Protein AF-A0AA37TLF1-F1 (afdb_monomer)

Secondary structure (DSSP,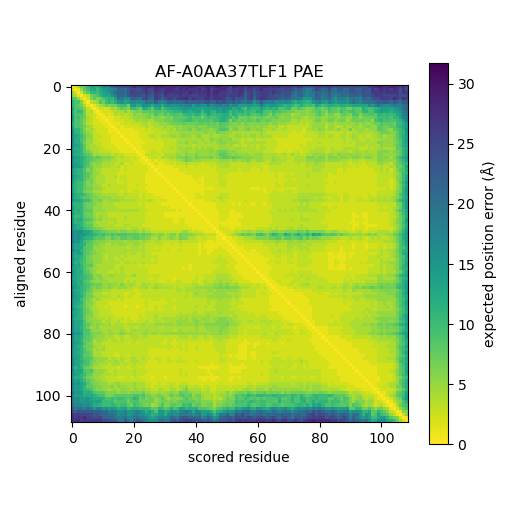 8-state):
---SSHHHHHHHHHHHHHHHHHSTTHHHHHHHHHHHTT-HHHHHHHTSSSPPPP--HHHHHHHS-HHHHHHHHHHHT--HHHHHHHHHHHHHHHHHHT-TTSS-PPPP-

pLDDT: mean 85.77, std 12.33, range [37.69, 96.69]

Organism: NCBI:txid374432

Structure (mmCIF, N/CA/C/O backbone):
data_AF-A0AA37TLF1-F1
#
_entry.id   AF-A0AA37TLF1-F1
#
loop_
_atom_site.group_PDB
_atom_site.id
_atom_site.type_symbol
_atom_site.label_atom_id
_atom_site.label_alt_id
_atom_site.label_comp_id
_atom_site.label_asym_id
_atom_site.label_entity_id
_atom_site.label_seq_id
_atom_site.pdbx_PDB_ins_code
_atom_site.Cartn_x
_atom_site.Cartn_y
_atom_site.Cartn_z
_atom_site.occupancy
_atom_site.B_iso_or_equiv
_atom_site.auth_seq_id
_atom_site.auth_comp_id
_atom_site.auth_asym_id
_atom_site.auth_atom_id
_atom_site.pdbx_PDB_model_num
ATOM 1 N N . MET A 1 1 ? -17.705 20.314 -18.335 1.00 50.97 1 MET A N 1
ATOM 2 C CA . MET A 1 1 ? -18.505 19.136 -17.933 1.00 50.97 1 MET A CA 1
ATOM 3 C C . MET A 1 1 ? -17.550 18.005 -17.561 1.00 50.97 1 MET A C 1
ATOM 5 O O . MET A 1 1 ? -17.193 17.244 -18.440 1.00 50.97 1 MET A O 1
ATOM 9 N N . SER A 1 2 ? -17.088 17.971 -16.305 1.00 54.91 2 SER A N 1
ATOM 10 C CA . SER A 1 2 ? -16.470 16.812 -15.624 1.00 54.91 2 SER A CA 1
ATOM 11 C C . SER A 1 2 ? -16.388 17.159 -14.134 1.00 54.91 2 SER A C 1
ATOM 13 O O . SER A 1 2 ? -15.355 17.587 -13.639 1.00 54.91 2 SER A O 1
ATOM 15 N N . LEU A 1 3 ? -17.528 17.098 -13.441 1.00 59.59 3 LEU A N 1
ATOM 16 C CA . LEU A 1 3 ? -17.631 17.333 -11.989 1.00 59.59 3 LEU A CA 1
ATOM 17 C C . LEU A 1 3 ? -18.096 16.076 -11.232 1.00 59.59 3 LEU A C 1
ATOM 19 O O . LEU A 1 3 ? -18.430 16.156 -10.056 1.00 59.59 3 LEU A O 1
ATOM 23 N N . LEU A 1 4 ? -18.113 14.916 -11.900 1.00 55.03 4 LEU A N 1
ATOM 24 C CA . LEU A 1 4 ? -18.566 13.641 -11.331 1.00 55.03 4 LEU A CA 1
ATOM 25 C C . LEU A 1 4 ? -17.438 12.604 -11.140 1.00 55.03 4 LEU A C 1
ATOM 27 O O . LEU A 1 4 ? -17.697 11.565 -10.550 1.00 55.03 4 LEU A O 1
ATOM 31 N N . ASN A 1 5 ? -16.186 12.913 -11.520 1.00 54.88 5 ASN A N 1
ATOM 32 C CA . ASN A 1 5 ? -15.000 12.074 -11.237 1.00 54.88 5 ASN A CA 1
ATOM 33 C C . ASN A 1 5 ? -14.087 12.621 -10.120 1.00 54.88 5 ASN A C 1
ATOM 35 O O . ASN A 1 5 ? -13.033 12.060 -9.836 1.00 54.88 5 ASN A O 1
ATOM 39 N N . SER A 1 6 ? -14.487 13.697 -9.442 1.00 64.56 6 SER A N 1
ATOM 40 C CA . SER A 1 6 ? -13.610 14.454 -8.541 1.00 64.56 6 SER A CA 1
ATOM 41 C C . SER A 1 6 ? -13.228 13.682 -7.272 1.00 64.56 6 SER A C 1
ATOM 43 O O . SER A 1 6 ? -12.095 13.766 -6.818 1.00 64.56 6 SER A O 1
ATOM 45 N N . LEU A 1 7 ? -14.159 12.927 -6.681 1.00 64.19 7 LEU A N 1
ATOM 46 C CA . LEU A 1 7 ? -13.958 12.325 -5.354 1.00 64.19 7 LEU A CA 1
ATOM 47 C C . LEU A 1 7 ? -13.003 11.125 -5.378 1.00 64.19 7 LEU A C 1
ATOM 49 O O . LEU A 1 7 ? -12.161 11.004 -4.491 1.00 64.19 7 LEU A O 1
ATOM 53 N N . GLY A 1 8 ? -13.086 10.285 -6.414 1.00 66.94 8 GLY A N 1
ATOM 54 C CA . GLY A 1 8 ? -12.165 9.162 -6.596 1.00 66.94 8 GLY A CA 1
ATOM 55 C C . GLY A 1 8 ? -10.732 9.652 -6.790 1.00 66.94 8 GLY A C 1
ATOM 56 O O . GLY A 1 8 ? -9.843 9.270 -6.041 1.00 66.94 8 GLY A O 1
ATOM 57 N N . GLU A 1 9 ? -10.507 10.583 -7.718 1.00 73.06 9 GLU A N 1
ATOM 58 C CA . GLU A 1 9 ? -9.164 11.113 -7.984 1.00 73.06 9 GLU A CA 1
ATOM 59 C C . GLU A 1 9 ? -8.546 11.857 -6.794 1.00 73.06 9 GLU A C 1
ATOM 61 O O . GLU A 1 9 ? -7.335 11.775 -6.580 1.00 73.06 9 GLU A O 1
ATOM 66 N N . ILE A 1 10 ? -9.352 12.580 -6.010 1.00 78.31 10 ILE A N 1
ATOM 67 C CA . ILE A 1 10 ? -8.868 13.250 -4.796 1.00 78.31 10 ILE A CA 1
ATOM 68 C C . ILE A 1 10 ? -8.415 12.210 -3.767 1.00 78.31 10 ILE A C 1
ATOM 70 O O . ILE A 1 10 ? -7.332 12.358 -3.200 1.00 78.31 10 ILE A O 1
ATOM 74 N N . ALA A 1 11 ? -9.191 11.142 -3.567 1.00 77.31 11 ALA A N 1
ATOM 75 C CA . ALA A 1 11 ? -8.814 10.062 -2.662 1.00 77.31 11 ALA A CA 1
ATOM 76 C C . ALA A 1 11 ? -7.527 9.354 -3.122 1.00 77.31 11 ALA A C 1
ATOM 78 O O . ALA A 1 11 ? -6.639 9.116 -2.304 1.00 77.31 11 ALA A O 1
ATOM 79 N N . LEU A 1 12 ? -7.379 9.100 -4.429 1.00 77.25 12 LEU A N 1
ATOM 80 C CA . LEU A 1 12 ? -6.170 8.503 -5.012 1.00 77.25 12 LEU A CA 1
ATOM 81 C C . LEU A 1 12 ? -4.927 9.377 -4.785 1.00 77.25 12 LEU A C 1
ATOM 83 O O . LEU A 1 12 ? -3.878 8.877 -4.386 1.00 77.25 12 LEU A O 1
ATOM 87 N N . LYS A 1 13 ? -5.045 10.694 -4.989 1.00 81.94 13 LYS A N 1
ATOM 88 C CA . LYS A 1 13 ? -3.936 11.643 -4.784 1.00 81.94 13 LYS A CA 1
ATOM 89 C C . LYS A 1 13 ? -3.580 11.825 -3.307 1.00 81.94 13 LYS A C 1
ATOM 91 O O . LYS A 1 13 ? -2.419 12.063 -2.991 1.00 81.94 13 LYS A O 1
ATOM 96 N N . ALA A 1 14 ? -4.557 11.708 -2.409 1.00 85.44 14 ALA A N 1
ATOM 97 C CA . ALA A 1 14 ? -4.343 11.813 -0.966 1.00 85.44 14 ALA A CA 1
ATOM 98 C C . ALA A 1 14 ? -3.783 10.524 -0.339 1.00 85.44 14 ALA A C 1
ATOM 100 O O . ALA A 1 14 ? -3.254 10.565 0.775 1.00 85.44 14 ALA A O 1
ATOM 101 N N . LEU A 1 15 ? -3.891 9.387 -1.034 1.00 85.81 15 LEU A N 1
ATOM 102 C CA . LEU A 1 15 ? -3.603 8.069 -0.477 1.00 85.81 15 LEU A CA 1
ATOM 103 C C . LEU A 1 15 ? -2.190 7.931 0.125 1.00 85.81 15 LEU A C 1
ATOM 105 O O . LEU A 1 15 ? -2.110 7.475 1.266 1.00 85.81 15 LEU A O 1
ATOM 109 N N . PRO A 1 16 ? -1.092 8.346 -0.539 1.00 86.19 16 PRO A N 1
ATOM 110 C CA . PRO A 1 16 ? 0.254 8.238 0.035 1.00 86.19 16 PRO A CA 1
ATOM 111 C C . PRO A 1 16 ? 0.385 8.957 1.384 1.00 86.19 16 PRO A C 1
ATOM 113 O O . PRO A 1 16 ? 0.905 8.393 2.346 1.00 86.19 16 PRO A O 1
ATOM 116 N N . GLY A 1 17 ? -0.159 10.175 1.481 1.00 87.19 17 GLY A N 1
ATOM 117 C CA . GLY A 1 17 ? -0.138 10.966 2.713 1.00 87.19 17 GLY A CA 1
ATOM 118 C C . GLY A 1 17 ? -1.008 10.362 3.816 1.00 87.19 17 GLY A C 1
ATOM 119 O O . GLY A 1 17 ? -0.610 10.345 4.979 1.00 87.19 17 GLY A O 1
ATOM 120 N N . VAL A 1 18 ? -2.171 9.804 3.466 1.00 89.25 18 VAL A N 1
ATOM 121 C CA . VAL A 1 18 ? -3.024 9.089 4.429 1.00 89.25 18 VAL A CA 1
ATOM 122 C C . VAL A 1 18 ? -2.333 7.828 4.946 1.00 89.25 18 VAL A C 1
ATOM 124 O O . VAL A 1 18 ? -2.325 7.600 6.155 1.00 89.25 18 VAL A O 1
ATOM 127 N N . ILE A 1 19 ? -1.710 7.042 4.066 1.00 88.38 19 ILE A N 1
ATOM 128 C CA . ILE A 1 19 ? -0.943 5.851 4.450 1.00 88.38 19 ILE A CA 1
ATOM 129 C C . ILE A 1 19 ? 0.198 6.237 5.392 1.00 88.38 19 ILE A C 1
ATOM 131 O O . ILE A 1 19 ? 0.378 5.578 6.408 1.00 88.38 19 ILE A O 1
ATOM 135 N N . GLN A 1 20 ? 0.917 7.327 5.122 1.00 89.00 20 GLN A N 1
ATOM 136 C CA . GLN A 1 20 ? 1.988 7.805 6.000 1.00 89.00 20 GLN A CA 1
ATOM 137 C C . GLN A 1 20 ? 1.501 8.218 7.397 1.00 89.00 20 GLN A C 1
ATOM 139 O O . GLN A 1 20 ? 2.234 8.073 8.372 1.00 89.00 20 GLN A O 1
ATOM 144 N N . GLN A 1 21 ? 0.270 8.719 7.509 1.00 88.81 21 GLN A N 1
ATOM 145 C CA . GLN A 1 21 ? -0.323 9.076 8.799 1.00 88.81 21 GLN A CA 1
ATOM 146 C C . GLN A 1 21 ? -0.822 7.865 9.596 1.00 88.81 21 GLN A C 1
ATOM 148 O O . GLN A 1 21 ? -0.892 7.946 10.819 1.00 88.81 21 GLN A O 1
ATOM 153 N N . VAL A 1 22 ? -1.233 6.790 8.918 1.00 88.69 22 VAL A N 1
ATOM 154 C CA . VAL A 1 22 ? -1.830 5.601 9.554 1.00 88.69 22 VAL A CA 1
ATOM 155 C C . VAL A 1 22 ? -0.789 4.520 9.826 1.00 88.69 22 VAL A C 1
ATOM 157 O O . VAL A 1 22 ? -0.803 3.905 10.889 1.00 88.69 22 VAL A 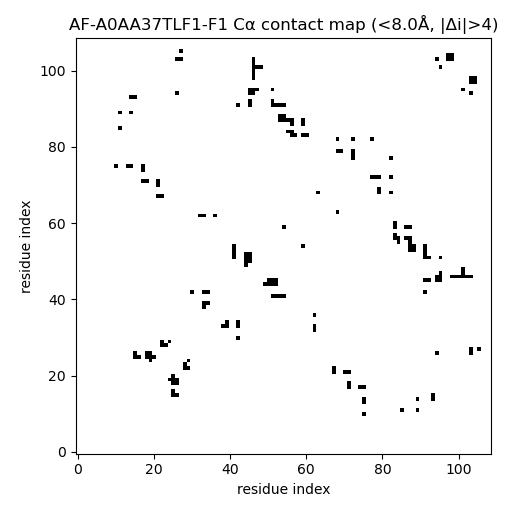O 1
ATOM 160 N N . LEU A 1 23 ? 0.111 4.276 8.874 1.00 86.25 23 LEU A N 1
ATOM 161 C CA . LEU A 1 23 ? 1.175 3.291 8.990 1.00 86.25 23 LEU A CA 1
ATOM 162 C C . LEU A 1 23 ? 2.500 3.989 9.317 1.00 86.25 23 LEU A C 1
ATOM 164 O O . LEU A 1 23 ? 3.012 4.752 8.492 1.00 86.25 23 LEU A O 1
ATOM 168 N N . PRO A 1 24 ? 3.112 3.694 10.478 1.00 82.81 24 PRO A N 1
ATOM 169 C CA . PRO A 1 24 ? 4.492 4.076 10.744 1.00 82.81 24 PRO A CA 1
ATOM 170 C C . PRO A 1 24 ? 5.410 3.526 9.642 1.00 82.81 24 PRO A C 1
ATOM 172 O O . PRO A 1 24 ? 5.433 2.324 9.395 1.00 82.81 24 PRO A O 1
ATOM 175 N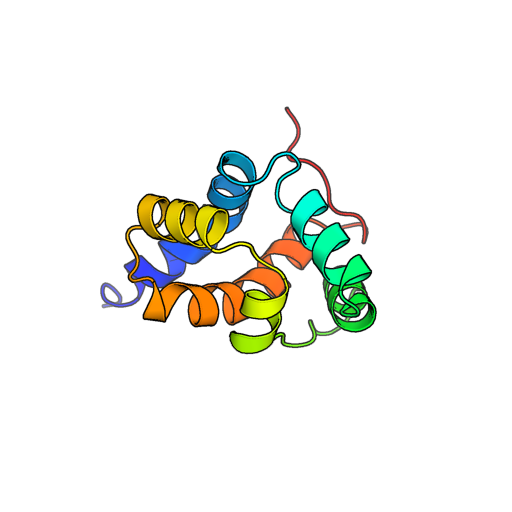 N . GLY A 1 25 ? 6.143 4.405 8.955 1.00 84.88 25 GLY A N 1
ATOM 176 C CA . GLY A 1 25 ? 6.958 4.043 7.784 1.00 84.88 25 GLY A CA 1
ATOM 177 C C . GLY A 1 25 ? 6.227 4.115 6.434 1.00 84.88 25 GLY A C 1
ATOM 178 O O . GLY A 1 25 ? 6.839 3.852 5.401 1.00 84.88 25 GLY A O 1
ATOM 179 N N . GLY A 1 26 ? 4.951 4.512 6.420 1.00 89.69 26 GLY A N 1
ATOM 180 C CA . GLY A 1 26 ? 4.190 4.864 5.220 1.00 89.69 26 GLY A CA 1
ATOM 181 C C . GLY A 1 26 ? 4.170 3.788 4.134 1.00 89.69 26 GLY A C 1
ATOM 182 O O . GLY A 1 26 ? 3.991 2.603 4.416 1.00 89.69 26 GLY A O 1
ATOM 183 N N . LEU A 1 27 ? 4.331 4.211 2.875 1.00 89.31 27 LEU A N 1
ATOM 184 C CA . LEU A 1 27 ? 4.324 3.307 1.719 1.00 89.31 27 LEU A CA 1
ATOM 185 C C . LEU A 1 27 ? 5.434 2.248 1.791 1.00 89.31 27 LEU A C 1
ATOM 187 O O . LEU A 1 27 ? 5.191 1.112 1.391 1.00 89.31 27 LEU A O 1
ATOM 191 N N . ASN A 1 28 ? 6.606 2.570 2.350 1.00 90.00 28 ASN A N 1
ATOM 192 C CA . ASN A 1 28 ? 7.696 1.604 2.517 1.00 90.00 28 ASN A CA 1
ATOM 193 C C . ASN A 1 28 ? 7.279 0.455 3.440 1.00 90.00 28 ASN A C 1
ATOM 195 O O . ASN A 1 28 ? 7.449 -0.707 3.081 1.00 90.00 28 ASN A O 1
ATOM 199 N N . ALA A 1 29 ? 6.661 0.768 4.583 1.00 90.38 29 ALA A N 1
ATOM 200 C CA . ALA A 1 29 ? 6.192 -0.254 5.517 1.00 90.38 29 ALA A CA 1
ATOM 201 C C . ALA A 1 29 ? 5.144 -1.181 4.881 1.00 90.38 29 ALA A C 1
ATOM 203 O O . ALA A 1 29 ? 5.208 -2.399 5.062 1.00 90.38 29 ALA A O 1
ATOM 204 N N . LEU A 1 30 ? 4.218 -0.615 4.097 1.00 91.62 30 LEU A N 1
ATOM 205 C CA . LEU A 1 30 ? 3.209 -1.381 3.365 1.00 91.62 30 LEU A CA 1
ATOM 206 C C . LEU A 1 30 ? 3.836 -2.291 2.300 1.00 91.62 30 LEU A C 1
ATOM 208 O O . LEU A 1 30 ? 3.501 -3.473 2.221 1.00 91.62 30 LEU A O 1
ATOM 212 N N . VAL A 1 31 ? 4.770 -1.767 1.506 1.00 92.50 31 VAL A N 1
ATOM 213 C CA . VAL A 1 31 ? 5.492 -2.549 0.495 1.00 92.50 31 VAL A CA 1
ATOM 214 C C . VAL A 1 31 ? 6.284 -3.690 1.131 1.00 92.50 31 VAL A C 1
ATOM 216 O O . VAL A 1 31 ? 6.234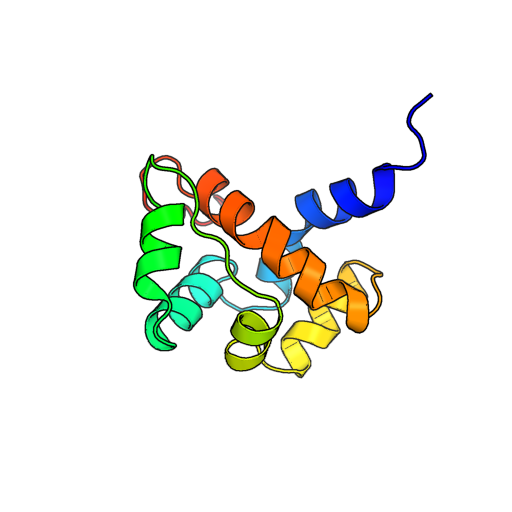 -4.825 0.649 1.00 92.50 31 VAL A O 1
ATOM 219 N N . ASP A 1 32 ? 6.950 -3.436 2.252 1.00 92.19 32 ASP A N 1
ATOM 220 C CA . ASP A 1 32 ? 7.665 -4.485 2.971 1.00 92.19 32 ASP A CA 1
ATOM 221 C C . ASP A 1 32 ? 6.705 -5.541 3.541 1.00 92.19 32 ASP A C 1
ATOM 223 O O . ASP A 1 32 ? 7.023 -6.731 3.556 1.00 92.19 32 ASP A O 1
ATOM 227 N N . GLN A 1 33 ? 5.510 -5.142 3.982 1.00 92.69 33 GLN A N 1
ATOM 228 C CA . GLN A 1 33 ? 4.477 -6.070 4.448 1.00 92.69 33 GLN A CA 1
ATOM 229 C C . GLN A 1 33 ? 3.940 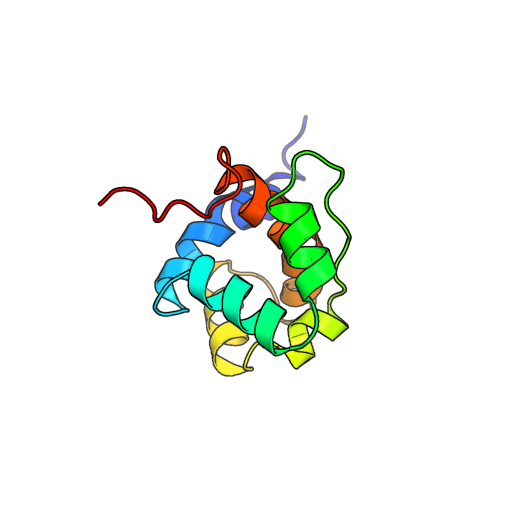-6.946 3.313 1.00 92.69 33 GLN A C 1
ATOM 231 O O . GLN A 1 33 ? 3.765 -8.151 3.504 1.00 92.69 33 GLN A O 1
ATOM 236 N N . LEU A 1 34 ? 3.747 -6.376 2.123 1.00 94.62 34 LEU A N 1
ATOM 237 C CA . LEU A 1 34 ? 3.358 -7.108 0.917 1.00 94.62 34 LEU A CA 1
ATOM 238 C C . LEU A 1 34 ? 4.420 -8.130 0.505 1.00 94.62 34 LEU A C 1
ATOM 240 O O . LEU A 1 34 ? 4.082 -9.294 0.284 1.00 94.62 34 LEU A O 1
ATOM 244 N N . ARG A 1 35 ? 5.702 -7.739 0.503 1.00 94.31 35 ARG A N 1
ATOM 245 C CA . ARG A 1 35 ? 6.828 -8.660 0.264 1.00 94.31 35 ARG A CA 1
ATOM 246 C C . ARG A 1 35 ? 6.821 -9.827 1.247 1.00 94.31 35 ARG A C 1
ATOM 248 O O . ARG A 1 35 ? 6.832 -10.981 0.828 1.00 94.31 35 ARG A O 1
ATOM 255 N N . ARG A 1 36 ? 6.717 -9.538 2.550 1.00 94.44 36 ARG A N 1
ATOM 256 C CA . ARG A 1 36 ? 6.645 -10.568 3.606 1.00 94.44 36 ARG A CA 1
ATOM 257 C C . ARG A 1 36 ? 5.421 -11.480 3.485 1.00 94.44 36 ARG A C 1
ATOM 259 O O . ARG A 1 36 ? 5.457 -12.598 3.985 1.00 94.44 36 ARG A O 1
ATOM 266 N N . SER A 1 37 ? 4.363 -11.013 2.826 1.00 94.81 37 SER A N 1
ATOM 267 C CA . SER A 1 37 ? 3.117 -11.759 2.617 1.00 94.81 37 SER A CA 1
ATOM 268 C C . SER A 1 37 ? 3.082 -12.539 1.294 1.00 94.81 37 SER A C 1
ATOM 270 O O . SER A 1 37 ? 2.049 -13.117 0.967 1.00 94.81 37 SER A O 1
ATOM 272 N N . GLY A 1 38 ? 4.187 -12.567 0.536 1.00 95.75 38 GLY A N 1
ATOM 273 C CA . GLY A 1 38 ? 4.312 -13.336 -0.707 1.00 95.75 38 GLY A CA 1
ATOM 274 C C . GLY A 1 38 ? 4.007 -12.565 -1.996 1.00 95.75 38 GLY A C 1
ATOM 275 O O . GLY A 1 38 ? 3.998 -13.174 -3.061 1.00 95.75 38 GLY A O 1
ATOM 276 N N . TYR A 1 39 ? 3.807 -11.244 -1.932 1.00 96.69 39 TYR A N 1
ATOM 277 C CA . TYR A 1 39 ? 3.528 -10.390 -3.101 1.00 96.69 39 TYR A CA 1
ATOM 278 C C . TYR A 1 39 ? 4.783 -9.688 -3.639 1.00 96.69 39 TYR A C 1
ATOM 280 O O . TYR A 1 39 ? 4.738 -8.547 -4.098 1.00 96.69 39 TYR A O 1
ATOM 288 N N . GLU A 1 40 ? 5.939 -10.345 -3.533 1.00 94.50 40 GLU A N 1
ATOM 289 C CA . GLU A 1 40 ? 7.213 -9.771 -3.966 1.00 94.50 40 GLU A CA 1
ATOM 290 C C . GLU A 1 40 ? 7.241 -9.497 -5.478 1.00 94.50 40 GLU A C 1
ATOM 292 O O . GLU A 1 40 ? 7.755 -8.457 -5.883 1.00 94.50 40 GLU A O 1
ATOM 297 N N . SER A 1 41 ? 6.644 -10.369 -6.304 1.00 95.25 41 SER A N 1
ATOM 298 C CA . SER A 1 41 ? 6.545 -10.160 -7.760 1.00 95.25 41 SER A CA 1
ATOM 299 C C . SER A 1 41 ? 5.824 -8.857 -8.088 1.00 95.25 41 SER A C 1
ATOM 301 O O . SER A 1 41 ? 6.366 -8.010 -8.798 1.00 95.25 41 SER A O 1
ATOM 303 N N . GLN A 1 42 ? 4.654 -8.651 -7.478 1.00 96.00 42 GLN A N 1
ATOM 304 C CA . GLN A 1 42 ? 3.848 -7.459 -7.694 1.00 96.00 42 GLN A CA 1
ATOM 305 C C . GLN A 1 42 ? 4.614 -6.217 -7.252 1.00 96.00 42 GLN A C 1
ATOM 307 O O . GLN A 1 42 ? 4.765 -5.281 -8.031 1.00 96.00 42 GLN A O 1
ATOM 312 N N . VAL A 1 43 ? 5.193 -6.237 -6.050 1.00 94.88 43 VAL A N 1
ATOM 313 C CA . VAL A 1 43 ? 6.021 -5.129 -5.559 1.00 94.88 43 VAL A CA 1
ATOM 314 C C . VAL A 1 43 ? 7.179 -4.823 -6.510 1.00 94.88 43 VAL A C 1
ATOM 316 O O . VAL A 1 43 ? 7.421 -3.662 -6.828 1.00 94.88 43 VAL A O 1
ATOM 319 N N . ASN A 1 44 ? 7.898 -5.842 -6.977 1.00 94.25 44 ASN A N 1
ATOM 320 C CA . ASN A 1 44 ? 9.024 -5.652 -7.886 1.00 94.25 44 ASN A CA 1
ATOM 321 C C . ASN A 1 44 ? 8.573 -5.125 -9.254 1.00 94.25 44 ASN A C 1
ATOM 323 O O . ASN A 1 44 ? 9.322 -4.375 -9.875 1.00 94.25 44 ASN A O 1
ATOM 327 N N . SER A 1 45 ? 7.359 -5.459 -9.703 1.00 95.62 45 SER A N 1
ATOM 328 C CA . SER A 1 45 ? 6.774 -4.862 -10.907 1.00 95.62 45 SER A CA 1
ATOM 329 C C . SER A 1 45 ? 6.522 -3.362 -10.729 1.00 95.62 45 SER A C 1
ATOM 331 O O . SER A 1 45 ? 6.863 -2.601 -11.628 1.00 95.62 45 SER A O 1
ATOM 333 N N . TRP A 1 46 ? 6.038 -2.939 -9.552 1.00 94.75 46 TRP A N 1
ATOM 334 C CA . TRP A 1 46 ? 5.737 -1.534 -9.245 1.00 94.75 46 TRP A CA 1
ATOM 335 C C . TRP A 1 46 ? 6.985 -0.678 -9.074 1.00 94.75 46 TRP A C 1
ATOM 337 O O . TRP A 1 46 ? 6.974 0.500 -9.390 1.00 94.75 46 TRP A O 1
ATOM 347 N N . LEU A 1 47 ? 8.068 -1.265 -8.565 1.00 92.00 47 LEU A N 1
ATOM 348 C CA . LEU A 1 47 ? 9.376 -0.608 -8.491 1.00 92.00 47 LEU A CA 1
ATOM 349 C C . LEU A 1 47 ? 10.144 -0.689 -9.822 1.00 92.00 47 LEU A C 1
ATOM 351 O O . LEU A 1 47 ? 11.206 -0.087 -9.978 1.00 92.00 47 LEU A O 1
ATOM 355 N N . GLY A 1 48 ? 9.668 -1.503 -10.760 1.00 90.12 48 GLY A N 1
ATOM 356 C CA . GLY A 1 48 ? 10.276 -1.681 -12.067 1.00 90.12 48 GLY A CA 1
ATOM 357 C C . GLY A 1 48 ? 9.900 -0.564 -13.038 1.00 90.12 48 GLY A C 1
ATOM 358 O O . GLY A 1 48 ? 9.146 0.344 -12.733 1.00 90.12 48 GLY A O 1
ATOM 359 N N . ARG A 1 49 ? 10.416 -0.654 -14.269 1.00 82.81 49 ARG A N 1
ATOM 360 C CA . ARG A 1 49 ? 10.009 0.225 -15.389 1.00 82.81 49 ARG A CA 1
ATOM 361 C C . ARG A 1 49 ? 8.977 -0.427 -16.318 1.00 82.81 49 ARG A C 1
ATOM 363 O O . ARG A 1 49 ? 8.755 0.049 -17.429 1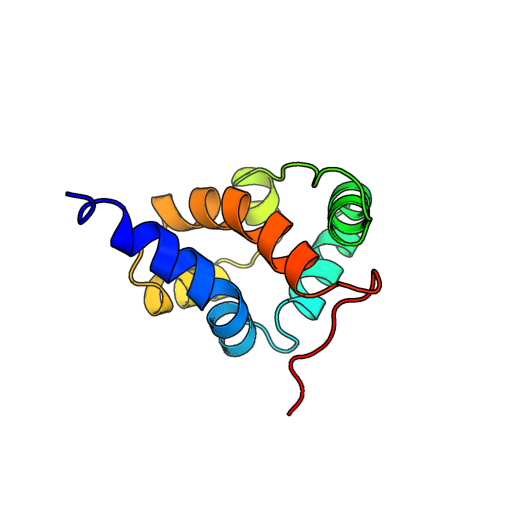.00 82.81 49 ARG A O 1
ATOM 370 N N . GLY A 1 50 ? 8.456 -1.584 -15.914 1.00 87.19 50 GLY A N 1
ATOM 371 C CA . GLY A 1 50 ? 7.470 -2.357 -16.663 1.00 87.19 50 GLY A CA 1
ATOM 372 C C . GLY A 1 50 ? 6.039 -1.974 -16.281 1.00 87.19 50 GLY A C 1
ATOM 373 O O . GLY A 1 50 ? 5.837 -1.064 -15.485 1.00 87.19 50 GLY A O 1
ATOM 374 N N . PRO A 1 51 ? 5.029 -2.655 -16.841 1.00 92.75 51 PRO A N 1
ATOM 375 C CA . PRO A 1 51 ? 3.659 -2.493 -16.377 1.00 92.75 51 PRO A CA 1
ATOM 376 C C . PRO A 1 51 ? 3.517 -2.972 -14.927 1.00 92.75 51 PRO A C 1
ATOM 378 O O . PRO A 1 51 ? 4.034 -4.028 -14.561 1.00 92.75 51 PRO A O 1
ATOM 381 N N . ASN A 1 52 ? 2.756 -2.219 -14.138 1.00 95.06 52 ASN A N 1
ATOM 382 C CA . ASN A 1 52 ? 2.434 -2.577 -12.764 1.00 95.06 52 ASN A CA 1
ATOM 383 C C . ASN A 1 52 ? 1.501 -3.796 -12.739 1.00 95.06 52 ASN A C 1
ATOM 385 O O . ASN A 1 52 ? 0.404 -3.753 -13.303 1.00 95.06 52 ASN A O 1
ATOM 389 N N . GLU A 1 53 ? 1.910 -4.877 -12.073 1.00 96.44 53 GLU A N 1
ATOM 390 C CA . GLU A 1 53 ? 1.040 -6.034 -11.873 1.00 96.44 53 GLU A CA 1
ATOM 391 C C . GLU A 1 53 ? -0.138 -5.661 -10.961 1.00 96.44 53 GLU A C 1
ATOM 393 O O . GLU A 1 53 ? 0.047 -4.971 -9.951 1.00 96.44 53 GLU A O 1
ATOM 398 N N . PRO A 1 54 ? -1.362 -6.114 -11.276 1.00 96.06 54 PRO A N 1
ATOM 399 C CA . PRO A 1 54 ? -2.516 -5.840 -10.437 1.00 96.06 54 PRO A CA 1
ATOM 400 C C . PRO A 1 54 ? -2.422 -6.597 -9.107 1.00 96.06 54 PRO A C 1
ATOM 402 O O . PRO A 1 54 ? -1.889 -7.704 -9.026 1.00 96.06 54 PRO A O 1
ATOM 405 N N . ILE A 1 55 ? -3.028 -6.022 -8.071 1.00 96.12 55 ILE A N 1
ATOM 406 C CA . ILE A 1 55 ? -3.293 -6.687 -6.792 1.00 96.12 55 ILE A CA 1
ATOM 407 C C . ILE A 1 55 ? -4.787 -6.625 -6.500 1.00 96.12 55 ILE A C 1
ATOM 409 O O . ILE A 1 55 ? -5.451 -5.656 -6.864 1.00 96.12 55 ILE A O 1
ATOM 413 N N . THR A 1 56 ? -5.344 -7.660 -5.873 1.00 96.06 56 THR A N 1
ATOM 414 C CA . THR A 1 56 ? -6.786 -7.708 -5.606 1.00 96.06 56 THR A CA 1
ATOM 415 C C . THR A 1 56 ? -7.145 -7.108 -4.247 1.00 96.06 56 THR A C 1
ATOM 417 O O . THR A 1 56 ? -6.334 -7.029 -3.322 1.00 96.06 56 THR A O 1
ATOM 420 N N . ALA A 1 57 ? -8.414 -6.722 -4.097 1.00 93.50 57 ALA A N 1
ATOM 421 C CA . ALA A 1 57 ? -8.977 -6.299 -2.818 1.00 93.50 57 ALA A CA 1
ATOM 422 C C . ALA A 1 57 ? -8.852 -7.390 -1.734 1.00 93.50 57 ALA A C 1
ATOM 424 O O . ALA A 1 57 ? -8.626 -7.089 -0.562 1.00 93.50 57 ALA A O 1
ATOM 425 N N . GLU A 1 58 ? -8.996 -8.658 -2.124 1.00 94.38 58 GLU A N 1
ATOM 426 C CA . GLU A 1 58 ? -8.879 -9.811 -1.229 1.00 94.38 58 GLU A CA 1
ATOM 427 C C . GLU A 1 58 ? -7.440 -10.032 -0.769 1.00 94.38 58 GLU A C 1
ATOM 429 O O . GLU A 1 58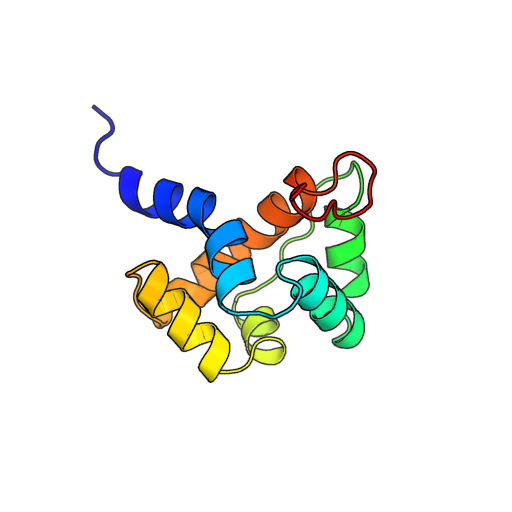 ? -7.215 -10.345 0.399 1.00 94.38 58 GLU A O 1
ATOM 434 N N . ASP A 1 59 ? -6.466 -9.816 -1.650 1.00 95.00 59 ASP A N 1
ATOM 435 C CA . ASP A 1 59 ? -5.048 -9.904 -1.310 1.00 95.00 59 ASP A CA 1
ATOM 436 C C . ASP A 1 59 ? -4.651 -8.820 -0.315 1.00 95.00 59 ASP A C 1
ATOM 438 O O . ASP A 1 59 ? -4.066 -9.120 0.725 1.00 95.00 59 ASP A O 1
ATOM 442 N N . LEU A 1 60 ? -5.081 -7.579 -0.552 1.00 93.19 60 LEU A N 1
ATOM 443 C CA . LEU A 1 60 ? -4.855 -6.480 0.386 1.00 93.19 60 LEU A CA 1
ATOM 444 C C . LEU A 1 60 ? -5.510 -6.717 1.749 1.00 93.19 60 LEU A C 1
ATOM 446 O O . LEU A 1 60 ? -4.944 -6.323 2.765 1.00 93.19 60 LEU A O 1
ATOM 450 N N . ARG A 1 61 ? -6.663 -7.392 1.801 1.00 92.19 61 ARG A N 1
ATOM 451 C CA . ARG A 1 61 ? -7.333 -7.748 3.063 1.00 92.19 61 ARG A CA 1
ATOM 452 C C . ARG A 1 61 ? -6.566 -8.791 3.880 1.00 92.19 61 ARG A C 1
ATOM 454 O O . ARG A 1 61 ? -6.712 -8.817 5.096 1.00 92.19 61 ARG A O 1
ATOM 461 N N . LYS A 1 62 ? -5.766 -9.646 3.236 1.00 92.06 62 LYS A N 1
ATOM 462 C CA . LYS A 1 62 ? -4.888 -10.605 3.937 1.00 92.06 62 LYS A CA 1
ATOM 463 C C . LYS A 1 62 ? -3.662 -9.922 4.533 1.00 92.06 62 LYS A C 1
ATOM 465 O O . LYS A 1 62 ? -3.075 -10.449 5.470 1.00 92.06 62 LYS A O 1
ATOM 470 N N . VAL A 1 63 ? -3.258 -8.798 3.945 1.00 91.94 63 VAL A N 1
ATOM 471 C CA . VAL A 1 63 ? -2.055 -8.072 4.342 1.00 91.94 63 VAL A CA 1
ATOM 472 C C . VAL A 1 63 ? -2.388 -7.017 5.383 1.00 91.94 63 VAL A C 1
ATOM 474 O O . VAL A 1 63 ? -1.771 -7.025 6.435 1.00 91.94 63 VAL A O 1
ATOM 477 N N . LEU A 1 64 ? -3.347 -6.131 5.117 1.00 89.94 64 LEU A N 1
ATOM 478 C CA . LEU A 1 64 ? -3.659 -4.981 5.966 1.00 89.94 64 LEU A CA 1
ATOM 479 C C . LEU A 1 64 ? -4.527 -5.346 7.176 1.00 89.94 64 LEU A C 1
ATOM 481 O O . LEU A 1 64 ? -5.558 -6.007 7.043 1.00 89.94 64 LEU A O 1
ATOM 485 N N . ASP A 1 65 ? -4.173 -4.804 8.340 1.00 88.81 65 ASP A N 1
ATOM 486 C CA . ASP A 1 65 ? -4.952 -4.985 9.561 1.00 88.81 65 ASP A CA 1
ATOM 487 C C . ASP A 1 65 ? -6.253 -4.172 9.540 1.00 88.81 65 ASP A C 1
ATOM 489 O O . ASP A 1 65 ? -6.304 -3.030 9.076 1.00 88.81 65 ASP A O 1
ATOM 493 N N . ASN A 1 66 ? -7.314 -4.722 10.139 1.00 88.06 66 ASN A N 1
ATOM 494 C CA . ASN A 1 66 ? -8.634 -4.080 10.179 1.00 88.06 66 ASN A CA 1
ATOM 495 C C . ASN A 1 66 ? -8.621 -2.668 10.792 1.00 88.06 66 ASN A C 1
ATOM 497 O O . ASN A 1 66 ? -9.431 -1.830 10.397 1.00 88.06 66 ASN A O 1
ATOM 501 N N . ASP A 1 67 ? -7.735 -2.398 11.753 1.00 90.69 67 ASP A N 1
ATOM 502 C CA . ASP A 1 67 ? -7.621 -1.077 12.378 1.00 90.69 67 ASP A CA 1
ATOM 503 C C . ASP A 1 67 ? -7.026 -0.038 11.414 1.00 90.69 67 ASP A C 1
ATOM 505 O O . ASP A 1 67 ? -7.632 1.009 11.182 1.00 90.69 67 ASP A O 1
ATOM 509 N N . GLN A 1 68 ? -5.915 -0.378 10.749 1.00 89.62 68 GLN A N 1
ATOM 510 C CA . GLN A 1 68 ? -5.280 0.468 9.732 1.00 89.62 68 GLN A CA 1
ATOM 511 C C . GLN A 1 68 ? -6.271 0.808 8.614 1.00 89.62 68 GLN A C 1
ATOM 513 O O . GLN A 1 68 ? -6.448 1.968 8.241 1.00 89.62 68 GLN A O 1
ATOM 518 N N . VAL A 1 69 ? -6.982 -0.205 8.121 1.00 89.50 69 VAL A N 1
ATOM 519 C CA . VAL A 1 69 ? -7.982 -0.067 7.056 1.00 89.50 69 VAL A CA 1
ATOM 520 C C . VAL A 1 69 ? -9.105 0.884 7.485 1.00 89.50 69 VAL A C 1
ATOM 522 O O . VAL A 1 69 ? -9.466 1.791 6.735 1.00 89.50 69 VAL A O 1
ATOM 525 N N . ARG A 1 70 ? -9.618 0.755 8.716 1.00 91.25 70 ARG A N 1
ATOM 526 C CA . ARG A 1 7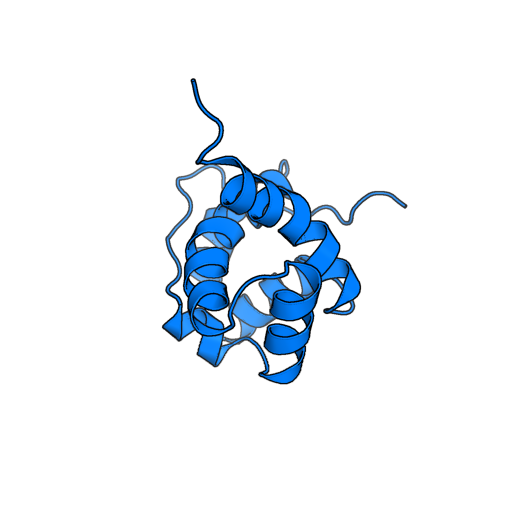0 ? -10.642 1.672 9.248 1.00 91.25 70 ARG A CA 1
ATOM 527 C C . ARG A 1 70 ? -10.153 3.115 9.313 1.00 91.25 70 ARG A C 1
ATOM 529 O O . ARG A 1 70 ? -10.896 4.016 8.925 1.00 91.25 70 ARG A O 1
ATOM 536 N N . GLN A 1 71 ? -8.925 3.345 9.767 1.00 91.69 71 GLN A N 1
ATOM 537 C CA . GLN A 1 71 ? -8.365 4.696 9.842 1.00 91.69 71 GLN A CA 1
ATOM 538 C C . GLN A 1 71 ? -8.168 5.319 8.452 1.00 91.69 71 GLN A C 1
ATOM 540 O O . GLN A 1 71 ? -8.478 6.497 8.257 1.00 91.69 71 GLN A O 1
ATOM 545 N N . ILE A 1 72 ? -7.712 4.533 7.469 1.00 91.12 72 ILE A N 1
ATOM 546 C CA . ILE A 1 72 ? -7.574 4.989 6.077 1.00 91.12 72 ILE A CA 1
ATOM 547 C C . ILE A 1 72 ? -8.946 5.371 5.508 1.00 91.12 72 ILE A C 1
ATOM 549 O O . ILE A 1 72 ? -9.094 6.466 4.964 1.00 91.12 72 ILE A O 1
ATOM 553 N N . ALA A 1 73 ? -9.963 4.517 5.680 1.00 90.62 73 ALA A N 1
ATOM 554 C CA . ALA A 1 73 ? -11.327 4.788 5.217 1.00 90.62 73 ALA A CA 1
ATOM 555 C C . ALA A 1 73 ? -11.881 6.094 5.806 1.00 90.62 73 ALA A C 1
ATOM 557 O O . ALA A 1 73 ? -12.403 6.933 5.071 1.00 90.62 73 ALA A O 1
ATOM 558 N N . GLN A 1 74 ? -11.715 6.296 7.118 1.00 91.75 74 GLN A N 1
ATOM 559 C CA . GLN A 1 74 ? -12.166 7.508 7.808 1.00 91.75 74 GLN A CA 1
ATOM 560 C C . GLN A 1 74 ? -11.470 8.768 7.288 1.00 91.75 74 GLN A C 1
ATOM 562 O O . GLN A 1 74 ? -12.131 9.776 7.052 1.00 91.75 74 GLN A O 1
ATOM 567 N N . LYS A 1 75 ? -10.150 8.714 7.077 1.00 89.94 75 LYS A N 1
ATOM 568 C CA . LYS A 1 75 ? -9.371 9.856 6.573 1.00 89.94 75 LYS A CA 1
ATOM 569 C C . LYS A 1 75 ? -9.705 10.211 5.128 1.00 89.94 75 LYS A C 1
ATOM 571 O O . LYS A 1 75 ? -9.713 11.388 4.784 1.00 89.94 75 LYS A O 1
ATOM 576 N N . LEU A 1 76 ? -9.984 9.208 4.299 1.00 87.31 76 LEU A N 1
ATOM 577 C CA . LEU A 1 76 ? -10.407 9.408 2.913 1.00 87.31 76 LEU A CA 1
ATOM 578 C C . LEU A 1 76 ? -11.900 9.751 2.791 1.00 87.31 76 LEU A C 1
ATOM 580 O O . LEU A 1 76 ? -12.337 10.170 1.723 1.00 87.31 76 LEU A O 1
ATOM 584 N N . GLY A 1 77 ? -12.684 9.574 3.860 1.00 89.38 77 GLY A N 1
ATOM 585 C CA . GLY A 1 77 ? -14.131 9.773 3.838 1.00 89.38 77 GLY A CA 1
ATOM 586 C C . GLY A 1 77 ? -14.862 8.769 2.942 1.00 89.38 77 GLY A C 1
ATOM 587 O O . GLY A 1 77 ? -15.926 9.094 2.417 1.00 89.38 77 GLY A O 1
ATOM 588 N N . ILE A 1 78 ? -14.298 7.570 2.743 1.00 88.12 78 ILE A N 1
ATOM 589 C CA . ILE A 1 78 ? -14.878 6.536 1.874 1.00 88.12 78 ILE A CA 1
ATOM 590 C C . ILE A 1 78 ? -15.432 5.354 2.681 1.00 88.12 78 ILE A C 1
ATOM 592 O O . ILE A 1 78 ? -14.882 5.011 3.730 1.00 88.12 78 ILE A O 1
ATOM 596 N N . PRO A 1 79 ? -16.502 4.690 2.204 1.00 89.50 79 PRO A N 1
ATOM 597 C CA . PRO A 1 79 ? -17.019 3.483 2.840 1.00 89.50 79 PRO A CA 1
ATOM 598 C C . PRO A 1 79 ? -15.989 2.347 2.857 1.00 89.50 79 PRO A C 1
ATOM 600 O O . PRO A 1 79 ? -15.243 2.159 1.895 1.00 89.50 79 PRO A O 1
ATOM 603 N N . MET A 1 80 ? -16.007 1.527 3.911 1.00 86.88 80 MET A N 1
ATOM 604 C CA . MET A 1 80 ? -15.118 0.363 4.052 1.00 86.88 80 MET A CA 1
ATOM 605 C C . MET A 1 80 ? -15.223 -0.620 2.877 1.00 86.88 80 MET A C 1
ATOM 607 O O . MET A 1 80 ? -14.205 -1.142 2.428 1.00 86.88 80 MET A O 1
ATOM 611 N N . ASP A 1 81 ? -16.426 -0.827 2.335 1.00 87.94 81 ASP A N 1
ATOM 612 C CA . ASP A 1 81 ? -16.652 -1.691 1.168 1.00 87.94 81 ASP A CA 1
ATOM 613 C C . ASP A 1 81 ? -15.990 -1.165 -0.114 1.00 87.94 81 ASP A C 1
ATOM 615 O O . ASP A 1 81 ? -15.644 -1.944 -0.999 1.00 87.94 81 ASP A O 1
ATOM 619 N N . GLN A 1 82 ? -15.775 0.151 -0.208 1.00 88.31 82 GLN A N 1
ATOM 620 C CA . GLN A 1 82 ? -15.121 0.802 -1.348 1.00 88.31 82 GLN A CA 1
ATOM 621 C C . GLN A 1 82 ? -13.607 0.937 -1.156 1.00 88.31 82 GLN A C 1
ATOM 623 O O . GLN A 1 82 ? -12.877 1.117 -2.133 1.00 88.31 82 GLN A O 1
ATOM 628 N N . LEU A 1 83 ? -13.111 0.821 0.080 1.00 90.06 83 LEU A N 1
ATOM 629 C CA . LEU A 1 83 ? -11.703 1.049 0.380 1.00 90.06 83 LEU A CA 1
ATOM 630 C C . LEU A 1 83 ? -10.794 0.029 -0.305 1.00 90.06 83 LEU A C 1
ATOM 632 O O . LEU A 1 83 ? -9.890 0.430 -1.026 1.00 90.06 83 LEU A O 1
ATOM 636 N N . PHE A 1 84 ? -11.018 -1.273 -0.118 1.00 92.69 84 PHE A N 1
ATOM 637 C CA . PHE A 1 84 ? -10.130 -2.283 -0.707 1.00 92.69 84 PHE A CA 1
ATOM 638 C C . PHE A 1 84 ? -10.101 -2.251 -2.244 1.00 92.69 84 PHE A C 1
ATOM 640 O O . PHE A 1 84 ? -9.001 -2.294 -2.792 1.00 92.69 84 PHE A O 1
ATOM 647 N N . PRO A 1 85 ? -11.240 -2.115 -2.956 1.00 91.50 85 PRO A N 1
ATOM 648 C CA . PRO A 1 85 ? -11.225 -1.877 -4.399 1.00 91.50 85 PRO A CA 1
ATOM 649 C C . PRO A 1 85 ? -10.446 -0.618 -4.795 1.00 91.50 85 PRO A C 1
ATOM 651 O O . PRO A 1 85 ? -9.682 -0.651 -5.757 1.00 91.50 85 PRO A O 1
ATOM 654 N N . THR A 1 86 ? -10.590 0.471 -4.032 1.00 89.75 86 THR A N 1
ATOM 655 C CA . THR A 1 86 ? -9.851 1.717 -4.281 1.00 89.75 86 THR A CA 1
ATOM 656 C C . THR A 1 86 ? -8.350 1.512 -4.085 1.00 89.75 86 THR A C 1
ATOM 658 O O . THR A 1 86 ? -7.567 1.878 -4.953 1.00 89.75 86 THR A O 1
ATOM 661 N N . LEU A 1 87 ? -7.931 0.877 -2.985 1.00 90.88 87 LEU A N 1
ATOM 662 C CA . LEU A 1 87 ? -6.524 0.578 -2.708 1.00 90.88 87 LEU A CA 1
ATOM 663 C C . LEU A 1 87 ? -5.915 -0.334 -3.775 1.00 90.8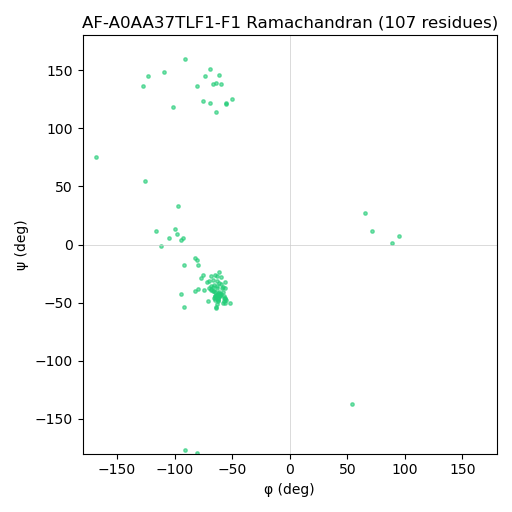8 87 LEU A C 1
ATOM 665 O O . LEU A 1 87 ? -4.802 -0.079 -4.215 1.00 90.88 87 LEU A O 1
ATOM 669 N N . ALA A 1 88 ? -6.644 -1.360 -4.214 1.00 93.44 88 ALA A N 1
ATOM 670 C CA . ALA A 1 88 ? -6.196 -2.292 -5.247 1.00 93.44 88 ALA A CA 1
ATOM 671 C C . ALA A 1 88 ? -5.872 -1.589 -6.574 1.00 93.44 88 ALA A C 1
ATOM 673 O O . ALA A 1 88 ? -4.907 -1.945 -7.245 1.00 93.44 88 ALA A O 1
ATOM 674 N N . GLN A 1 89 ? -6.652 -0.566 -6.929 1.00 91.81 89 GLN A N 1
ATOM 675 C CA . GLN A 1 89 ? -6.428 0.240 -8.131 1.00 91.81 89 GLN A CA 1
ATOM 676 C C . GLN A 1 89 ? -5.324 1.287 -7.932 1.00 91.81 89 GLN A C 1
ATOM 678 O O . GLN A 1 89 ? -4.535 1.540 -8.834 1.00 91.81 89 GLN A O 1
ATOM 683 N N . ALA A 1 90 ? -5.268 1.897 -6.749 1.00 90.44 90 ALA A N 1
ATOM 684 C CA . ALA A 1 90 ? -4.405 3.038 -6.465 1.00 90.44 90 ALA A CA 1
ATOM 685 C C . ALA A 1 90 ? -2.963 2.660 -6.129 1.00 90.44 90 ALA A C 1
ATOM 687 O O . ALA A 1 90 ? -2.026 3.372 -6.484 1.00 90.44 90 ALA A O 1
ATOM 688 N N . LEU A 1 91 ? -2.797 1.587 -5.356 1.00 92.50 91 LEU A N 1
ATOM 689 C CA . LEU A 1 91 ? -1.540 1.260 -4.700 1.00 92.50 91 LEU A CA 1
ATOM 690 C C . LEU A 1 91 ? -0.404 0.973 -5.690 1.00 92.50 91 LEU A C 1
ATOM 692 O O . LEU A 1 91 ? 0.678 1.516 -5.460 1.00 92.50 91 LEU A O 1
ATOM 696 N N . PRO A 1 92 ? -0.617 0.211 -6.784 1.00 94.19 92 PRO A N 1
ATOM 697 C CA . PRO A 1 92 ? 0.440 -0.033 -7.761 1.00 94.19 92 PRO A CA 1
ATOM 698 C C . PRO A 1 92 ? 1.008 1.269 -8.340 1.00 94.19 92 PRO A C 1
ATOM 700 O O . PRO A 1 92 ? 2.215 1.490 -8.303 1.00 94.19 92 PRO A O 1
ATOM 703 N N . GLU A 1 93 ? 0.135 2.183 -8.779 1.00 91.00 93 GLU A N 1
ATOM 704 C CA . GLU A 1 93 ? 0.551 3.492 -9.300 1.00 91.00 93 GLU A CA 1
ATOM 705 C C . GLU A 1 93 ? 1.174 4.389 -8.227 1.00 91.00 93 GLU A C 1
ATOM 707 O O . GLU A 1 93 ? 2.087 5.162 -8.512 1.00 91.00 93 GLU A O 1
ATOM 712 N N . ALA A 1 94 ? 0.667 4.333 -6.993 1.00 89.88 94 ALA A N 1
ATOM 713 C CA . ALA A 1 94 ? 1.203 5.128 -5.898 1.00 89.88 94 ALA A CA 1
ATOM 714 C C . ALA A 1 94 ? 2.647 4.726 -5.580 1.00 89.88 94 ALA A C 1
ATOM 716 O O . ALA A 1 94 ? 3.477 5.613 -5.391 1.00 89.88 94 ALA A O 1
ATOM 717 N N . VAL A 1 95 ? 2.947 3.425 -5.542 1.00 91.62 95 VAL A N 1
ATOM 718 C CA . VAL A 1 95 ? 4.309 2.916 -5.320 1.00 91.62 95 VAL A CA 1
ATOM 719 C C . VAL A 1 95 ? 5.224 3.335 -6.465 1.00 91.62 95 VAL A C 1
ATOM 721 O O . VAL A 1 95 ? 6.213 4.010 -6.200 1.00 91.62 95 VAL A O 1
ATOM 724 N N . ASP A 1 96 ? 4.837 3.037 -7.707 1.00 92.38 96 ASP A N 1
ATOM 725 C CA . ASP A 1 96 ? 5.592 3.364 -8.925 1.00 92.38 96 ASP A CA 1
ATOM 726 C C . ASP A 1 96 ? 5.975 4.852 -8.997 1.00 92.38 96 ASP A C 1
ATOM 728 O O . ASP A 1 96 ? 7.152 5.215 -9.082 1.00 92.38 96 ASP A O 1
ATOM 732 N N . ARG A 1 97 ? 5.003 5.753 -8.796 1.00 88.62 97 ARG A N 1
ATOM 733 C CA . ARG A 1 97 ? 5.256 7.206 -8.796 1.00 88.62 97 ARG A CA 1
ATOM 734 C C . ARG A 1 97 ? 6.194 7.675 -7.682 1.00 88.62 97 ARG A C 1
ATOM 736 O O . ARG A 1 97 ? 6.829 8.716 -7.841 1.00 88.62 97 ARG A O 1
ATOM 743 N N . HIS A 1 98 ? 6.260 6.955 -6.562 1.00 87.25 98 HIS A N 1
ATOM 744 C CA . HIS A 1 98 ? 7.162 7.261 -5.445 1.00 87.25 98 HIS A CA 1
ATOM 745 C C . HIS A 1 98 ? 8.488 6.487 -5.526 1.00 87.25 98 HIS A C 1
ATOM 747 O O . HIS A 1 98 ? 9.326 6.622 -4.631 1.00 87.25 98 HIS A O 1
ATOM 753 N N . SER A 1 99 ? 8.711 5.712 -6.592 1.00 88.06 99 SER A N 1
ATOM 754 C CA . SER A 1 99 ? 9.947 4.967 -6.834 1.00 88.06 99 SER A CA 1
ATOM 755 C C . SER A 1 99 ? 10.588 5.247 -8.201 1.00 88.06 99 SER A C 1
ATOM 757 O O . SER A 1 99 ? 10.885 4.302 -8.933 1.00 88.06 99 SER A O 1
ATOM 759 N N . PRO A 1 100 ? 10.882 6.513 -8.561 1.00 83.44 100 PRO A N 1
ATOM 760 C CA . PRO A 1 100 ? 11.459 6.847 -9.871 1.00 83.44 100 PRO A CA 1
ATOM 761 C C . PRO A 1 100 ? 12.813 6.162 -10.147 1.00 83.44 100 PRO A C 1
ATOM 763 O O . PRO A 1 100 ? 13.147 5.878 -11.297 1.00 83.44 100 PRO A O 1
ATOM 766 N N . ASP A 1 101 ? 13.575 5.846 -9.096 1.00 83.75 101 ASP A N 1
ATOM 767 C CA . ASP A 1 101 ? 14.866 5.147 -9.176 1.00 83.75 101 ASP A CA 1
ATOM 768 C C . ASP A 1 101 ? 14.755 3.640 -8.870 1.00 83.75 101 ASP A C 1
ATOM 770 O O . ASP A 1 101 ? 15.757 2.974 -8.610 1.00 83.75 101 ASP A O 1
ATOM 774 N N . GLY A 1 102 ? 13.536 3.096 -8.837 1.00 79.56 102 GLY A N 1
ATOM 775 C CA . GLY A 1 102 ? 13.254 1.715 -8.428 1.00 79.56 102 GLY A CA 1
ATOM 776 C C . GLY A 1 102 ? 13.429 1.445 -6.933 1.00 79.56 102 GLY A C 1
ATOM 777 O O . GLY A 1 102 ? 13.413 0.301 -6.479 1.00 79.56 102 GLY A O 1
ATOM 778 N N . THR A 1 103 ? 13.571 2.505 -6.141 1.00 80.56 103 THR A N 1
ATOM 779 C CA . THR A 1 103 ? 13.518 2.462 -4.681 1.00 80.56 103 THR A CA 1
ATOM 780 C C . THR A 1 103 ? 12.499 3.484 -4.204 1.00 80.56 103 THR A C 1
ATOM 782 O O . THR A 1 103 ? 12.444 4.591 -4.735 1.00 80.56 103 THR A O 1
ATOM 785 N N . LEU A 1 104 ? 11.667 3.106 -3.229 1.00 79.75 104 LEU A N 1
ATOM 786 C CA . LEU A 1 104 ? 10.707 4.032 -2.637 1.00 79.75 104 LEU A CA 1
ATOM 787 C C . LEU A 1 104 ? 11.460 5.151 -1.926 1.00 79.75 104 LEU A C 1
ATOM 789 O O . LEU A 1 104 ? 12.131 4.914 -0.915 1.00 79.75 104 LEU A O 1
ATOM 793 N N . GLN A 1 105 ? 11.320 6.364 -2.447 1.00 69.00 105 GLN A N 1
ATOM 794 C CA . GLN A 1 105 ? 11.829 7.549 -1.785 1.00 69.00 105 GLN A CA 1
ATOM 795 C C . GLN A 1 105 ? 10.889 7.871 -0.620 1.00 69.00 105 GLN A C 1
ATOM 797 O O . GLN A 1 105 ? 9.681 8.039 -0.805 1.00 69.00 105 GLN A O 1
ATOM 802 N N . ALA A 1 106 ? 11.430 7.958 0.599 1.00 54.75 106 ALA A N 1
ATOM 803 C CA . ALA A 1 106 ? 10.693 8.609 1.673 1.00 54.75 106 ALA A CA 1
ATOM 804 C C . ALA A 1 106 ? 10.428 10.060 1.233 1.00 54.75 106 ALA A C 1
ATOM 806 O O . ALA A 1 106 ? 11.335 10.672 0.662 1.00 54.75 106 ALA A O 1
ATOM 807 N N . PRO A 1 107 ? 9.225 10.624 1.456 1.00 48.91 107 PRO A N 1
ATOM 808 C CA . PRO A 1 107 ? 9.003 12.031 1.161 1.00 48.91 107 PRO A CA 1
ATOM 809 C C . PRO A 1 107 ? 10.054 12.834 1.927 1.00 48.91 107 PRO A C 1
ATOM 811 O O . PRO A 1 107 ? 10.177 12.681 3.144 1.00 48.91 107 PRO A O 1
ATOM 814 N N . ASN A 1 108 ? 10.862 13.606 1.194 1.00 42.47 108 ASN A N 1
ATOM 815 C CA . ASN A 1 108 ? 11.878 14.473 1.781 1.00 42.47 108 ASN A CA 1
ATOM 816 C C . ASN A 1 108 ? 11.217 15.311 2.884 1.00 42.47 108 ASN A C 1
ATOM 818 O O . ASN A 1 108 ? 10.179 15.930 2.643 1.00 42.47 108 ASN A O 1
ATOM 822 N N . ALA A 1 109 ? 11.795 15.239 4.085 1.00 37.69 109 ALA A N 1
ATOM 823 C CA . ALA A 1 109 ? 11.383 16.007 5.256 1.00 37.69 109 ALA A CA 1
ATOM 824 C C . ALA A 1 109 ? 11.438 17.520 5.001 1.00 37.69 109 ALA A C 1
ATOM 826 O O . ALA A 1 109 ? 12.329 17.956 4.234 1.00 37.69 109 ALA A O 1
#

Foldseek 3Di:
DPPPCPLLVVLLVCQQVLQVVLDPVGLNVLLVLCVVLPNVVQSLCLLDPHDRDFDALVSVVVRDDPVSLVSSCVVSVHDSVVSSVSCRVRSSPVSNVCNVVSDRDDPDD

Solvent-accessible surface area (backbone atoms only — not comparable to full-atom values): 6253 Å² total; per-residue (Å²): 144,83,84,85,65,57,68,63,55,51,42,56,70,44,39,66,64,47,40,43,75,66,35,83,65,20,65,59,43,51,52,52,48,36,40,77,71,71,41,43,66,40,53,52,25,18,32,44,94,61,76,57,48,85,55,50,39,68,58,49,57,76,66,53,52,73,66,56,54,50,52,48,22,61,75,61,72,45,58,72,87,52,40,40,58,48,48,30,67,37,45,40,59,53,49,26,74,40,10,88,82,49,48,74,58,72,80,82,127

Nearest PDB structures (foldseek):
  1z67-assembly1_A  TM=8.455E-01  e=5.827E-04  Shigella flexneri 2a str. 2457T
  1pra-assembly1_A  TM=3.491E-01  e=2.398E+00  Phage 434
  1rpe-assembly1_R  TM=3.188E-01  e=3.451E+00  Phage 434
  1rpe-assembly1_L  TM=3.215E-01  e=5.511E+00  Phage 434
  1yz9-assembly1_B  TM=2.178E-01  e=5.805E+00  Aquifex aeolicus

Mean predicted aligned error: 5.82 Å

Radius of gyration: 13.47 Å; Cα contacts (8 Å, |Δi|>4): 106; chains: 1; bounding box: 33×32×30 Å

InterPro domains:
  IPR027405 YidB-like [G3DSA:1.10.10.690] (1-109)
  IPR027405 YidB-like [SSF140804] (12-107)
  IPR045372 YidB-like protein [PF20159] (16-104)

Sequence (109 aa):
MSLLNSLGEIALKALPGVIQQVLPGGLNALVDQLRRSGYESQVNSWLGRGPNEPITAEDLRKVLDNDQVRQIAQKLGIPMDQLFPTLAQALPEAVDRHSPDGTLQAPNA